Protein AF-A0A2N1MSL5-F1 (afdb_monomer)

Solvent-accessible surface area (backbone atoms only — not comparable to full-atom values): 4949 Å² total; per-residue (Å²): 111,72,67,59,53,49,52,50,51,54,51,50,53,53,51,52,51,50,50,52,50,52,51,48,53,52,40,47,75,75,42,96,47,66,66,46,42,51,49,48,49,54,52,50,51,52,52,50,50,51,52,50,43,31,71,75,70,64,52,81,81,50,74,67,54,54,53,52,51,50,53,52,52,53,53,44,51,51,48,46,48,53,60,51,60,78,72,110

Radius of gyration: 16.19 Å; Cα contacts (8 Å, |Δi|>4): 28; chains: 1; bounding box: 30×34×43 Å

Foldseek 3Di:
DVVVVVVVVVVVVVVVVVVLVVQLVVCVVVAPDNVLSVLVSVLVVLVVCVVCCCVVVVDDQDPVNVVVNVVSVVVSVVVVVVSVVVVD

Secondary structure (DSSP, 8-state):
-HHHHHHHHHHHHHHHHHHHHHHHHHHHHH-S-HHHHHHHHHHHHHHHHHHHHHHHH-----HHHHHHHHHHHHHHHHHHHHHHHTT-

Sequence (88 aa):
IMYLIRIFCFGSIFICNALMWTFFTKALNKSSSSLQVTVLNSATNFCMTAILGNIIFGETLSLQWWFGASLIVIGTLLVNKSSYDARK

pLDDT: mean 82.84, std 7.88, range [48.81, 92.25]

Structure (mmCIF, N/CA/C/O backbone):
data_AF-A0A2N1MSL5-F1
#
_entry.id   AF-A0A2N1MSL5-F1
#
loop_
_atom_site.group_PDB
_atom_site.id
_atom_site.type_symbol
_atom_site.label_atom_id
_atom_site.label_alt_id
_atom_site.label_comp_id
_atom_site.label_asym_id
_atom_site.label_entity_id
_atom_site.label_seq_id
_atom_site.pdbx_PDB_ins_code
_atom_site.Cartn_x
_atom_site.Cartn_y
_atom_site.Cartn_z
_atom_site.occupancy
_atom_site.B_iso_or_equiv
_atom_site.auth_seq_id
_atom_site.auth_comp_id
_atom_site.auth_asym_id
_atom_site.auth_atom_id
_atom_site.pdbx_PDB_model_num
ATOM 1 N N . ILE A 1 1 ? -9.529 -20.550 19.216 1.00 76.81 1 ILE A N 1
ATOM 2 C CA . ILE A 1 1 ? -9.564 -19.163 18.681 1.00 76.81 1 ILE A CA 1
ATOM 3 C C . ILE A 1 1 ? -8.169 -18.531 18.567 1.00 76.81 1 ILE A C 1
ATOM 5 O O . ILE A 1 1 ? -7.769 -18.225 17.453 1.00 76.81 1 ILE A O 1
ATOM 9 N N . MET A 1 2 ? -7.382 -18.403 19.647 1.00 85.06 2 MET A N 1
ATOM 10 C CA . MET A 1 2 ? -6.075 -17.707 19.599 1.00 85.06 2 MET A CA 1
ATOM 11 C C . MET A 1 2 ? -5.049 -18.331 18.638 1.00 85.06 2 MET A C 1
ATOM 13 O O . MET A 1 2 ? -4.359 -17.606 17.928 1.00 85.06 2 MET A O 1
ATOM 17 N N . TYR A 1 3 ? -4.974 -19.663 18.562 1.00 86.31 3 TYR A N 1
ATOM 18 C CA . TYR A 1 3 ? -4.070 -20.343 17.624 1.00 86.31 3 TYR A CA 1
ATOM 19 C C . TYR A 1 3 ? -4.462 -20.140 16.152 1.00 86.31 3 TYR A C 1
ATOM 21 O O . TYR A 1 3 ? -3.584 -19.941 15.320 1.00 86.31 3 TYR A O 1
ATOM 29 N N . LEU A 1 4 ? -5.763 -20.112 15.839 1.00 90.19 4 LEU A N 1
ATOM 30 C CA . LEU A 1 4 ? -6.252 -19.854 14.478 1.00 90.19 4 LEU A CA 1
ATOM 31 C C . LEU A 1 4 ? -5.875 -18.446 14.005 1.00 90.19 4 LEU A C 1
ATOM 33 O O . LEU A 1 4 ? -5.363 -18.293 12.902 1.00 90.19 4 LEU A O 1
ATOM 37 N N . ILE A 1 5 ? -6.050 -17.436 14.863 1.00 87.88 5 ILE A N 1
ATOM 38 C CA . ILE A 1 5 ? -5.670 -16.048 14.560 1.00 87.88 5 ILE A CA 1
ATOM 39 C C . ILE A 1 5 ? -4.157 -15.938 14.340 1.00 87.88 5 ILE A C 1
ATOM 41 O O . ILE A 1 5 ? -3.715 -15.272 13.409 1.00 87.88 5 ILE A O 1
ATOM 45 N N . ARG A 1 6 ? -3.350 -16.626 15.158 1.00 87.94 6 ARG A N 1
ATOM 46 C CA . ARG A 1 6 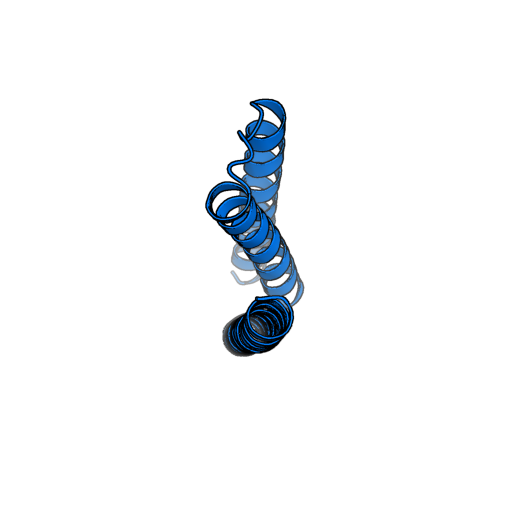? -1.890 -16.647 15.000 1.00 87.94 6 ARG A CA 1
ATOM 47 C C . ARG A 1 6 ? -1.458 -17.269 13.679 1.00 87.94 6 ARG A C 1
ATOM 49 O O . ARG A 1 6 ? -0.640 -16.672 12.992 1.00 87.94 6 ARG A O 1
ATOM 56 N N . ILE A 1 7 ? -2.017 -18.422 13.316 1.00 92.25 7 ILE A N 1
ATOM 57 C CA . ILE A 1 7 ? -1.712 -19.092 12.043 1.00 92.25 7 ILE A CA 1
ATOM 58 C C . ILE A 1 7 ? -2.149 -18.217 10.865 1.00 92.25 7 ILE A C 1
ATOM 60 O O . ILE A 1 7 ? -1.389 -18.057 9.914 1.00 92.25 7 ILE A O 1
ATOM 64 N N . PHE A 1 8 ? -3.326 -17.593 10.950 1.00 89.12 8 PHE A N 1
ATOM 65 C CA . PHE 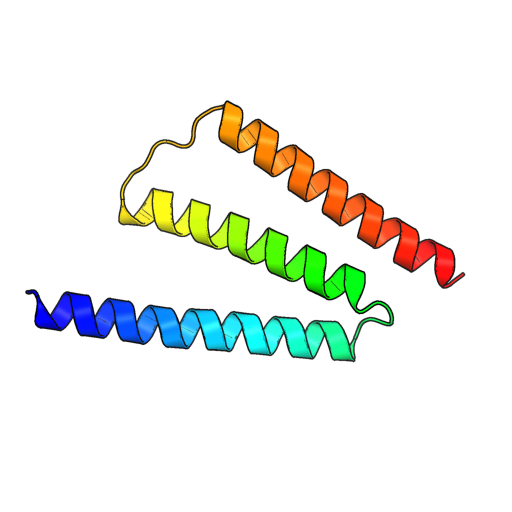A 1 8 ? -3.816 -16.672 9.927 1.00 89.12 8 PHE A CA 1
ATOM 66 C C . PHE A 1 8 ? -2.903 -15.448 9.758 1.00 89.12 8 PHE A C 1
ATOM 68 O O . PHE A 1 8 ? -2.475 -15.159 8.642 1.00 89.12 8 PHE A O 1
ATOM 75 N N . CYS A 1 9 ? -2.535 -14.770 10.850 1.00 86.88 9 CYS A N 1
ATOM 76 C CA . CYS A 1 9 ? -1.581 -13.657 10.810 1.00 86.88 9 CYS A CA 1
ATOM 77 C C . CYS A 1 9 ? -0.230 -14.092 10.242 1.00 86.88 9 CYS A C 1
ATOM 79 O O . CYS A 1 9 ? 0.331 -13.400 9.400 1.00 86.88 9 CYS A O 1
ATOM 81 N N . PHE A 1 10 ? 0.284 -15.245 10.672 1.00 90.38 10 PHE A N 1
ATOM 82 C CA . PHE A 1 10 ? 1.573 -15.751 10.214 1.00 90.38 10 PHE A CA 1
ATOM 83 C C . PHE A 1 10 ? 1.558 -16.068 8.713 1.00 90.38 10 PHE A C 1
ATOM 85 O O . PHE A 1 10 ? 2.470 -15.675 7.988 1.00 90.38 10 PHE A O 1
ATOM 92 N N . GLY A 1 11 ? 0.485 -16.701 8.228 1.00 90.44 11 GLY A N 1
ATOM 93 C CA . GLY A 1 11 ? 0.274 -16.949 6.803 1.00 90.44 11 GLY A CA 1
ATOM 94 C C . GLY A 1 11 ? 0.158 -15.653 6.001 1.00 90.44 11 GLY A C 1
ATOM 95 O O . GLY A 1 11 ? 0.823 -15.507 4.978 1.00 90.44 11 GLY A O 1
ATOM 96 N N . SER A 1 12 ? -0.618 -14.685 6.493 1.00 86.12 12 SER A N 1
ATOM 97 C CA . SER A 1 12 ? -0.787 -13.379 5.847 1.00 86.12 12 SER A CA 1
ATOM 98 C C . SER A 1 12 ? 0.537 -12.613 5.745 1.00 86.12 12 SER A C 1
ATOM 100 O O . SER A 1 12 ? 0.878 -12.121 4.673 1.00 86.12 12 SER A O 1
ATOM 102 N N . ILE A 1 13 ? 1.354 -12.603 6.807 1.00 87.44 13 ILE A N 1
ATOM 103 C CA . ILE A 1 13 ? 2.698 -12.001 6.797 1.00 87.44 13 ILE A CA 1
ATOM 104 C C . ILE A 1 13 ? 3.564 -12.628 5.707 1.00 87.44 13 ILE A C 1
ATOM 106 O O . ILE A 1 13 ? 4.227 -11.902 4.962 1.00 87.44 13 ILE A O 1
ATOM 110 N N . PHE A 1 14 ? 3.559 -13.958 5.605 1.00 89.94 14 PHE A N 1
ATOM 111 C CA . PHE A 1 14 ? 4.375 -14.674 4.630 1.00 89.94 14 PHE A CA 1
ATOM 112 C C . PHE A 1 14 ? 3.925 -14.376 3.196 1.00 89.94 14 PHE A C 1
ATOM 114 O O . PHE A 1 14 ? 4.753 -14.079 2.338 1.00 89.94 14 PHE A O 1
ATOM 121 N N . ILE A 1 15 ? 2.612 -14.378 2.949 1.00 88.94 15 ILE A N 1
ATOM 122 C CA . ILE A 1 15 ? 2.019 -14.070 1.642 1.00 88.94 15 ILE A CA 1
ATOM 123 C C . ILE A 1 15 ? 2.296 -12.616 1.249 1.00 88.94 15 ILE A C 1
ATOM 125 O O . ILE A 1 15 ? 2.788 -12.371 0.150 1.00 88.94 15 ILE A O 1
ATOM 129 N N . CYS A 1 16 ? 2.040 -11.649 2.131 1.00 86.62 16 CYS A N 1
ATOM 130 C CA . CYS A 1 16 ? 2.286 -10.233 1.858 1.00 86.62 16 CYS A CA 1
ATOM 131 C C . CYS A 1 16 ? 3.771 -9.947 1.604 1.00 86.62 16 CYS A C 1
ATOM 133 O O . CYS A 1 16 ? 4.089 -9.230 0.657 1.00 86.62 16 CYS A O 1
ATOM 135 N N . ASN A 1 17 ? 4.685 -10.536 2.385 1.00 88.31 17 ASN A N 1
ATOM 136 C CA . ASN A 1 17 ? 6.125 -10.388 2.149 1.00 88.31 17 ASN A CA 1
ATOM 137 C C . ASN A 1 17 ? 6.566 -11.040 0.834 1.00 88.31 17 ASN A C 1
ATOM 139 O O . ASN A 1 17 ? 7.341 -10.442 0.090 1.00 88.31 17 ASN A O 1
ATOM 143 N N . ALA A 1 18 ? 6.053 -12.230 0.511 1.00 87.25 18 ALA A N 1
ATOM 144 C CA . ALA A 1 18 ? 6.360 -12.898 -0.751 1.00 87.25 18 ALA A CA 1
ATOM 145 C C . ALA A 1 18 ? 5.848 -12.093 -1.958 1.00 87.25 18 ALA A C 1
ATOM 147 O O . ALA A 1 18 ? 6.574 -11.903 -2.936 1.00 87.25 18 ALA A O 1
ATOM 148 N N . LEU A 1 19 ? 4.623 -11.567 -1.891 1.00 85.81 19 LEU A N 1
ATOM 149 C CA . LEU A 1 19 ? 4.061 -10.709 -2.936 1.00 85.81 19 LEU A CA 1
ATOM 150 C C . LEU A 1 19 ? 4.859 -9.411 -3.082 1.00 85.81 19 LEU A C 1
ATOM 152 O O . LEU A 1 19 ? 5.249 -9.068 -4.196 1.00 85.81 19 LEU A O 1
ATOM 156 N N . MET A 1 20 ? 5.167 -8.725 -1.978 1.00 84.38 20 MET A N 1
ATOM 157 C CA . MET A 1 20 ? 5.983 -7.509 -2.008 1.00 84.38 20 MET A CA 1
ATOM 158 C C . MET A 1 20 ? 7.329 -7.779 -2.684 1.00 84.38 20 MET A C 1
ATOM 160 O O . MET A 1 20 ? 7.696 -7.090 -3.634 1.00 84.38 20 MET A O 1
ATOM 164 N N . TRP A 1 21 ? 8.044 -8.813 -2.237 1.00 84.00 21 TRP A N 1
ATOM 165 C CA . TRP A 1 21 ? 9.360 -9.141 -2.767 1.00 84.00 21 TRP A CA 1
ATOM 166 C C . TRP A 1 21 ? 9.305 -9.504 -4.253 1.00 84.00 21 TRP A C 1
ATOM 168 O O . TRP A 1 21 ? 10.085 -8.976 -5.044 1.00 84.00 21 TRP A O 1
ATOM 178 N N . THR A 1 22 ? 8.343 -10.331 -4.670 1.00 83.94 22 THR A N 1
ATOM 179 C CA . THR A 1 22 ? 8.201 -10.720 -6.082 1.00 83.94 22 THR A CA 1
ATOM 180 C C . THR A 1 22 ? 7.878 -9.532 -6.985 1.00 83.94 22 THR A C 1
ATOM 182 O O . THR A 1 22 ? 8.493 -9.409 -8.047 1.00 83.94 22 THR A O 1
ATOM 185 N N . PHE A 1 23 ? 6.975 -8.632 -6.581 1.00 82.25 23 PHE A N 1
ATOM 186 C CA . PHE A 1 23 ? 6.676 -7.415 -7.342 1.00 82.25 23 PHE A CA 1
ATOM 187 C C . PHE A 1 23 ? 7.858 -6.449 -7.369 1.00 82.25 23 PHE A C 1
ATOM 189 O O . PHE A 1 23 ? 8.184 -5.932 -8.436 1.00 82.25 23 PHE A O 1
ATOM 196 N N . PHE A 1 24 ? 8.538 -6.258 -6.240 1.00 82.69 24 PHE A N 1
ATOM 197 C CA . PHE A 1 24 ? 9.720 -5.409 -6.138 1.00 82.69 24 PHE A CA 1
ATOM 198 C C . PHE A 1 24 ? 10.853 -5.908 -7.043 1.00 82.69 24 PHE A C 1
ATOM 200 O O . PHE A 1 24 ? 11.385 -5.147 -7.850 1.00 82.69 24 PHE A O 1
ATOM 207 N N . THR A 1 25 ? 11.168 -7.205 -7.004 1.00 82.69 25 THR A N 1
ATOM 208 C CA . THR A 1 25 ? 12.202 -7.807 -7.856 1.00 82.69 25 THR A CA 1
ATOM 209 C C . THR A 1 25 ? 11.806 -7.804 -9.336 1.00 82.69 25 THR A C 1
ATOM 211 O O . THR A 1 25 ? 12.645 -7.494 -10.183 1.00 82.69 25 THR A O 1
ATOM 214 N N . LYS A 1 26 ? 10.535 -8.066 -9.683 1.00 81.25 26 LYS A N 1
ATOM 215 C CA . LYS A 1 26 ? 10.053 -7.927 -11.074 1.00 81.25 26 LYS A CA 1
ATOM 216 C C . LYS A 1 26 ? 10.164 -6.492 -11.580 1.00 81.25 26 LYS A C 1
ATOM 218 O O . LYS A 1 26 ? 10.559 -6.280 -12.724 1.00 81.25 26 LYS A O 1
ATOM 223 N N . ALA A 1 27 ? 9.803 -5.519 -10.751 1.00 80.31 27 ALA A N 1
ATOM 224 C CA . ALA A 1 27 ? 9.858 -4.109 -11.105 1.00 80.31 27 ALA A CA 1
ATOM 225 C C . ALA A 1 27 ? 11.306 -3.616 -11.244 1.00 80.31 27 ALA A C 1
ATOM 227 O O . ALA A 1 27 ? 11.587 -2.876 -12.182 1.00 80.31 27 ALA A O 1
ATOM 228 N N . LEU A 1 28 ? 12.231 -4.086 -10.400 1.00 80.44 28 LEU A N 1
ATOM 229 C CA . LEU A 1 28 ? 13.673 -3.843 -10.541 1.00 80.44 28 LEU A CA 1
ATOM 230 C C . LEU A 1 28 ? 14.237 -4.424 -11.839 1.00 80.44 28 LEU A C 1
ATOM 232 O O . LEU A 1 28 ? 15.033 -3.772 -12.497 1.00 80.44 28 LEU A O 1
ATOM 236 N N . ASN A 1 29 ? 13.809 -5.625 -12.233 1.00 78.88 29 ASN A N 1
ATOM 237 C CA . ASN A 1 29 ? 14.271 -6.245 -13.476 1.00 78.88 29 ASN A CA 1
ATOM 238 C C . ASN A 1 29 ? 13.774 -5.477 -14.722 1.00 78.88 29 ASN A C 1
ATOM 240 O O . ASN A 1 29 ? 14.491 -5.349 -15.708 1.00 78.88 29 ASN A O 1
ATOM 244 N N . LYS A 1 30 ? 12.558 -4.913 -14.667 1.00 70.19 30 LYS A N 1
ATOM 245 C CA . LYS A 1 30 ? 11.967 -4.143 -15.777 1.00 70.19 30 LYS A CA 1
ATOM 246 C C . LYS A 1 30 ? 12.315 -2.649 -15.795 1.00 70.19 30 LYS A C 1
ATOM 248 O O . LYS A 1 30 ? 12.180 -2.021 -16.847 1.00 70.19 30 LYS A O 1
ATOM 253 N N . SER A 1 31 ? 12.678 -2.048 -14.665 1.00 68.44 31 SER A N 1
ATOM 254 C CA . SER A 1 31 ? 12.925 -0.606 -14.558 1.00 68.44 31 SER A CA 1
ATOM 255 C C . SER A 1 31 ? 14.417 -0.285 -14.558 1.00 68.44 31 SER A C 1
ATOM 257 O O . SER A 1 31 ? 15.208 -0.960 -13.915 1.00 68.44 31 SER A O 1
ATOM 259 N N . SER A 1 32 ? 14.803 0.801 -15.230 1.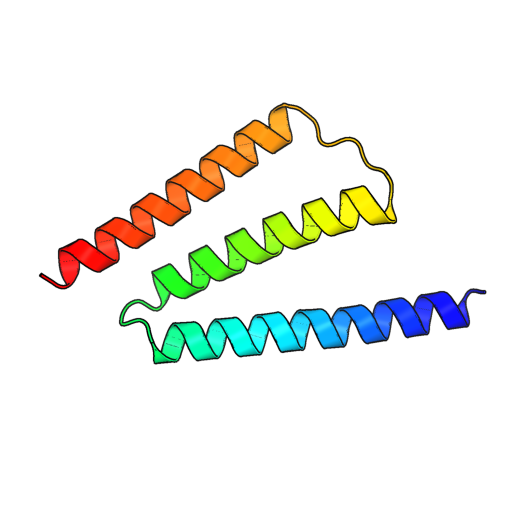00 64.94 32 SER A N 1
ATOM 260 C CA . SER A 1 32 ? 16.167 1.337 -15.165 1.00 64.94 32 SER A CA 1
ATOM 261 C C . SER A 1 32 ? 16.437 2.143 -13.888 1.00 64.94 32 SER A C 1
ATOM 263 O O . SER A 1 32 ? 17.575 2.533 -13.654 1.00 64.94 32 SER A O 1
ATOM 265 N N . SER A 1 33 ? 15.404 2.446 -13.089 1.00 72.31 33 SER A N 1
ATOM 266 C CA . SER A 1 33 ? 15.493 3.345 -11.934 1.00 72.31 33 SER A CA 1
ATOM 267 C C . SER A 1 33 ? 15.028 2.644 -10.655 1.00 72.31 33 SER A C 1
ATOM 269 O O . SER A 1 33 ? 13.835 2.464 -10.414 1.00 72.31 33 SER A O 1
ATOM 271 N N . SER A 1 34 ? 15.986 2.259 -9.807 1.00 77.56 34 SER A N 1
ATOM 272 C CA . SER A 1 34 ? 15.738 1.590 -8.516 1.00 77.56 34 SER A CA 1
ATOM 273 C C . SER A 1 34 ? 14.940 2.463 -7.530 1.00 77.56 34 SER A C 1
ATOM 275 O O . SER A 1 34 ? 14.096 1.968 -6.775 1.00 77.56 34 SER A O 1
ATOM 277 N N . LEU A 1 35 ? 15.130 3.788 -7.588 1.00 78.94 35 LEU A N 1
ATOM 278 C CA . LEU A 1 35 ? 14.399 4.750 -6.756 1.00 78.94 35 LEU A CA 1
ATOM 279 C C . LEU A 1 35 ? 12.898 4.732 -7.058 1.00 78.94 35 LEU A C 1
ATOM 281 O O . LEU A 1 35 ? 12.083 4.674 -6.142 1.00 78.94 35 LEU A O 1
ATOM 285 N N . GLN A 1 36 ? 12.526 4.703 -8.338 1.00 79.94 36 GLN A N 1
ATOM 286 C CA . GLN A 1 36 ? 11.131 4.620 -8.771 1.00 79.94 36 GLN A CA 1
ATOM 287 C C . GLN A 1 36 ? 10.454 3.348 -8.252 1.00 79.94 36 GLN A C 1
ATOM 289 O O . GLN A 1 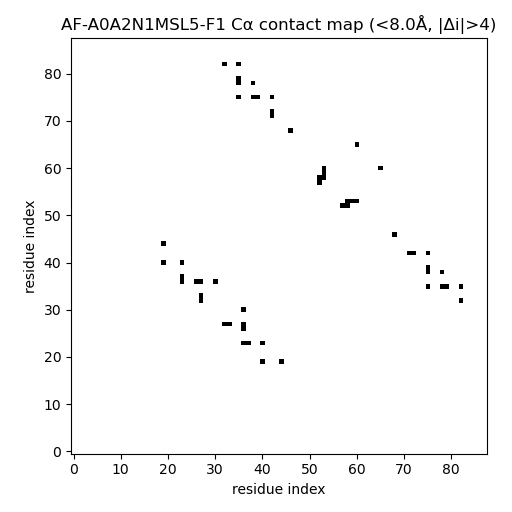36 ? 9.338 3.405 -7.737 1.00 79.94 36 GLN A O 1
ATOM 294 N N . VAL A 1 37 ? 11.137 2.207 -8.359 1.00 84.06 37 VAL A N 1
ATOM 295 C CA . VAL A 1 37 ? 10.612 0.916 -7.898 1.00 84.06 37 VAL A CA 1
ATOM 296 C C . VAL A 1 37 ? 10.411 0.911 -6.382 1.00 84.06 37 VAL A C 1
ATOM 298 O O . VAL A 1 37 ? 9.386 0.438 -5.895 1.00 84.06 37 VAL A O 1
ATOM 301 N N . THR A 1 38 ? 11.349 1.496 -5.636 1.00 86.00 38 THR A N 1
ATOM 302 C CA . THR A 1 38 ? 11.279 1.583 -4.171 1.00 86.00 38 THR A CA 1
ATOM 303 C C . THR A 1 38 ? 10.147 2.495 -3.706 1.00 86.00 38 THR A C 1
ATOM 305 O O . THR A 1 38 ? 9.378 2.108 -2.828 1.00 86.00 38 THR A O 1
ATOM 308 N N . VAL A 1 39 ? 9.985 3.671 -4.322 1.00 85.38 39 VAL A N 1
ATOM 309 C CA . VAL A 1 39 ? 8.890 4.601 -3.997 1.00 85.38 39 VAL A CA 1
ATOM 310 C C . VAL A 1 39 ? 7.529 3.970 -4.301 1.00 85.38 39 VAL A C 1
ATOM 312 O O . VAL A 1 39 ? 6.632 4.027 -3.462 1.00 85.38 39 VAL A O 1
ATOM 315 N N . LEU A 1 40 ? 7.387 3.297 -5.450 1.00 85.38 40 LEU A N 1
ATOM 316 C CA . LEU A 1 40 ? 6.153 2.599 -5.825 1.00 85.38 40 LEU A CA 1
ATOM 317 C C . LEU A 1 40 ? 5.820 1.462 -4.846 1.00 85.38 40 LEU A C 1
ATOM 319 O O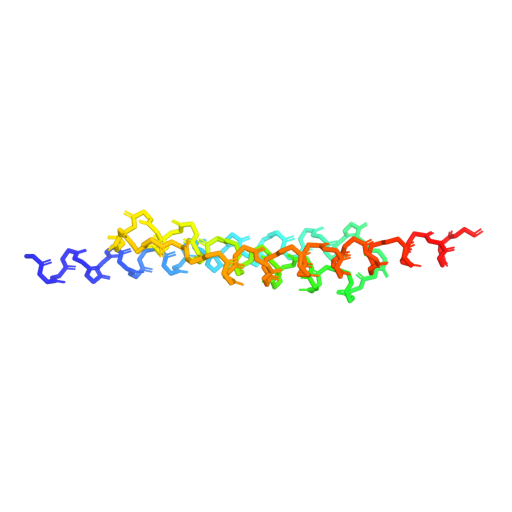 . LEU A 1 40 ? 4.662 1.291 -4.465 1.00 85.38 40 LEU A O 1
ATOM 323 N N . ASN A 1 41 ? 6.832 0.704 -4.416 1.00 87.38 41 ASN A N 1
ATOM 324 C CA . ASN A 1 41 ? 6.675 -0.358 -3.428 1.00 87.38 41 ASN A CA 1
ATOM 325 C C . ASN A 1 41 ? 6.191 0.199 -2.083 1.00 87.38 41 ASN A C 1
ATOM 327 O O . ASN A 1 41 ? 5.192 -0.272 -1.547 1.00 87.38 41 ASN A O 1
ATOM 331 N N . SER A 1 42 ? 6.835 1.246 -1.567 1.00 86.75 42 SER A N 1
ATOM 332 C CA . SER A 1 42 ? 6.425 1.896 -0.317 1.00 86.75 42 SER A CA 1
ATOM 333 C C . SER A 1 42 ? 5.009 2.476 -0.395 1.00 86.75 42 SER A C 1
ATOM 335 O O . SER A 1 42 ? 4.221 2.279 0.529 1.00 86.75 42 SER A O 1
ATOM 337 N N . ALA A 1 43 ? 4.647 3.118 -1.511 1.00 87.44 43 ALA A N 1
ATOM 338 C CA . ALA A 1 43 ? 3.294 3.626 -1.742 1.00 87.44 43 ALA A CA 1
ATOM 339 C C . ALA A 1 43 ? 2.253 2.493 -1.777 1.00 87.44 43 ALA A C 1
ATOM 341 O O . ALA A 1 43 ? 1.211 2.582 -1.130 1.00 87.44 43 ALA A O 1
ATOM 342 N N . THR A 1 44 ? 2.560 1.395 -2.472 1.00 87.19 44 THR A N 1
ATOM 343 C CA . THR A 1 44 ? 1.680 0.220 -2.556 1.00 87.19 44 THR A CA 1
ATOM 344 C C . THR A 1 44 ? 1.483 -0.420 -1.186 1.00 87.19 44 THR A C 1
ATOM 346 O O . THR A 1 44 ? 0.356 -0.747 -0.824 1.00 87.19 44 THR A O 1
ATOM 349 N N . ASN A 1 45 ? 2.545 -0.547 -0.388 1.00 89.50 45 ASN A N 1
ATOM 350 C CA . ASN A 1 45 ? 2.459 -1.097 0.965 1.00 89.50 45 ASN A CA 1
ATOM 351 C C . ASN A 1 45 ? 1.629 -0.214 1.899 1.00 89.50 45 ASN A C 1
ATOM 353 O O . ASN A 1 45 ? 0.843 -0.741 2.686 1.00 89.50 45 ASN A O 1
ATOM 357 N N . PHE A 1 46 ? 1.748 1.112 1.788 1.00 88.25 46 PHE A N 1
ATOM 358 C CA . PHE A 1 46 ? 0.901 2.048 2.525 1.00 88.25 46 PHE A CA 1
ATOM 359 C C . PHE A 1 46 ? -0.578 1.884 2.145 1.00 88.25 46 PHE A C 1
ATOM 361 O O . PHE A 1 46 ? -1.422 1.712 3.024 1.00 88.25 46 PHE A O 1
ATOM 368 N N . CYS A 1 47 ? -0.893 1.851 0.845 1.00 86.94 47 CYS A N 1
ATOM 369 C CA . CYS A 1 47 ? -2.258 1.633 0.363 1.00 86.94 47 CYS A CA 1
ATOM 370 C C . CYS A 1 47 ? -2.814 0.271 0.800 1.00 86.94 47 CYS A C 1
ATOM 372 O O . CYS A 1 47 ? -3.930 0.203 1.307 1.00 86.94 47 CYS A O 1
ATOM 374 N N . MET A 1 48 ? -2.035 -0.803 0.652 1.00 87.12 48 MET A N 1
ATOM 375 C CA . MET A 1 48 ? -2.445 -2.154 1.038 1.00 87.12 48 MET A CA 1
ATOM 376 C C . MET A 1 48 ? -2.721 -2.247 2.539 1.00 87.12 48 MET A C 1
ATOM 378 O O . MET A 1 48 ? -3.729 -2.819 2.943 1.00 87.12 48 MET A O 1
ATOM 382 N N . THR A 1 49 ? -1.860 -1.644 3.362 1.00 86.38 49 THR A N 1
ATOM 383 C CA . THR A 1 49 ? -2.035 -1.610 4.820 1.00 86.38 49 THR A CA 1
ATOM 384 C C . THR A 1 49 ? -3.300 -0.853 5.205 1.00 86.38 49 THR A C 1
ATOM 386 O O . THR A 1 49 ? -4.039 -1.317 6.064 1.00 86.38 49 THR A O 1
ATOM 389 N N . ALA A 1 50 ? -3.598 0.269 4.548 1.00 87.56 50 ALA A N 1
ATOM 390 C CA . ALA A 1 50 ? -4.810 1.032 4.827 1.00 87.56 50 ALA A CA 1
ATOM 391 C C . ALA A 1 50 ? -6.093 0.307 4.395 1.00 87.56 50 ALA A C 1
ATOM 393 O O . ALA A 1 50 ? -7.071 0.309 5.138 1.00 87.56 50 ALA A O 1
ATOM 394 N N . ILE A 1 51 ? -6.088 -0.349 3.228 1.00 86.62 51 ILE A N 1
ATOM 395 C CA . ILE A 1 51 ? -7.228 -1.147 2.750 1.00 86.62 51 ILE A CA 1
ATOM 396 C C . ILE A 1 51 ? -7.466 -2.332 3.689 1.00 86.62 51 ILE A C 1
ATOM 398 O O . ILE A 1 51 ? -8.586 -2.542 4.147 1.00 86.62 51 ILE A O 1
ATOM 402 N N . LEU A 1 52 ? -6.412 -3.088 4.014 1.00 86.19 52 LEU A N 1
ATOM 403 C CA . LEU A 1 52 ? -6.509 -4.209 4.947 1.00 86.19 52 LEU A CA 1
ATOM 404 C C . LEU A 1 52 ? -6.922 -3.743 6.345 1.00 86.19 52 LEU A C 1
ATOM 406 O O . LEU A 1 52 ? -7.748 -4.400 6.966 1.00 86.19 52 LEU A O 1
ATOM 410 N N . GLY A 1 53 ? -6.399 -2.614 6.824 1.00 85.62 53 GLY A N 1
ATOM 411 C CA . GLY A 1 53 ? -6.767 -2.039 8.116 1.00 85.62 53 GLY A CA 1
ATOM 412 C C . GLY A 1 53 ? -8.244 -1.653 8.176 1.00 85.62 53 GLY A C 1
ATOM 413 O O . GLY A 1 53 ? -8.949 -2.045 9.103 1.00 85.62 53 GLY A O 1
ATOM 414 N N . ASN A 1 54 ? -8.749 -0.993 7.131 1.00 85.38 54 ASN A N 1
ATOM 415 C CA . ASN A 1 54 ? -10.165 -0.656 7.013 1.00 85.38 54 ASN A CA 1
ATOM 416 C C . ASN A 1 54 ? -11.059 -1.909 6.958 1.00 85.38 54 ASN A C 1
ATOM 418 O O . ASN A 1 54 ? -12.075 -1.951 7.642 1.00 85.38 54 ASN A O 1
ATOM 422 N N . ILE A 1 55 ? -10.674 -2.949 6.208 1.00 84.88 55 ILE A N 1
ATOM 423 C CA . ILE A 1 55 ? -11.468 -4.185 6.076 1.00 84.88 55 ILE A CA 1
ATOM 424 C C . ILE A 1 55 ? -11.440 -5.028 7.360 1.00 84.88 55 ILE A C 1
ATOM 426 O O . ILE A 1 55 ? -12.469 -5.566 7.761 1.00 84.88 55 ILE A O 1
ATOM 430 N N . ILE A 1 56 ? -10.272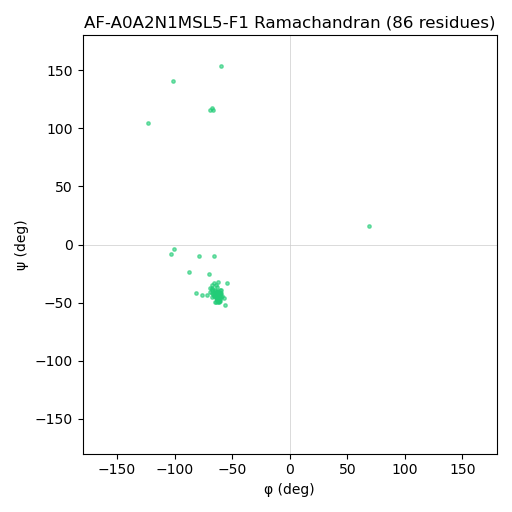 -5.180 7.992 1.00 84.19 56 ILE A N 1
ATOM 431 C CA . ILE A 1 56 ? -10.075 -6.084 9.137 1.00 84.19 56 ILE A CA 1
ATOM 432 C C . ILE A 1 56 ? -10.539 -5.434 10.443 1.00 84.19 56 ILE A C 1
ATOM 434 O O . ILE A 1 56 ? -11.160 -6.104 11.267 1.00 84.19 56 ILE A O 1
ATOM 438 N N . PHE A 1 57 ? -10.234 -4.151 10.643 1.00 83.50 57 PHE A N 1
ATOM 439 C CA . PHE A 1 57 ? -10.529 -3.437 11.887 1.00 83.50 57 PHE A CA 1
ATOM 440 C C . PHE A 1 57 ? -11.742 -2.506 11.776 1.00 83.50 57 PHE A C 1
ATOM 442 O O . PHE A 1 57 ? -12.189 -1.977 12.790 1.00 83.50 57 PHE A O 1
ATOM 449 N N . GLY A 1 58 ? -12.297 -2.309 10.573 1.00 79.31 58 GLY A N 1
ATOM 450 C CA . GLY A 1 58 ? -13.432 -1.407 10.360 1.00 79.31 58 GLY A CA 1
ATOM 451 C C . GLY A 1 58 ? -13.083 0.072 10.544 1.00 79.31 58 GLY A C 1
ATOM 452 O O . GLY A 1 58 ? -13.981 0.892 10.719 1.00 79.31 58 GLY A O 1
ATOM 453 N N . GLU A 1 59 ? -11.795 0.431 10.549 1.00 78.06 59 GLU A N 1
ATOM 454 C CA . GLU A 1 59 ? -11.350 1.794 10.844 1.00 78.06 59 GLU A CA 1
ATOM 455 C C . GLU A 1 59 ? -11.783 2.769 9.748 1.00 78.06 59 GLU A C 1
ATOM 457 O O . GLU A 1 59 ? -11.346 2.674 8.601 1.00 78.06 59 GLU A O 1
ATOM 462 N N . THR A 1 60 ? -12.622 3.748 10.089 1.00 75.56 60 THR A N 1
ATOM 463 C CA . THR A 1 60 ? -13.016 4.807 9.155 1.00 75.56 60 THR A CA 1
ATOM 464 C C . THR A 1 60 ? -11.815 5.688 8.821 1.00 75.56 60 THR A C 1
ATOM 466 O O . THR A 1 60 ? -11.286 6.389 9.685 1.00 75.56 60 THR A O 1
ATOM 469 N N . LEU A 1 61 ? -11.397 5.678 7.555 1.00 81.94 61 LEU A N 1
ATOM 470 C CA . LEU A 1 61 ? -10.292 6.505 7.074 1.00 81.94 61 LEU A CA 1
ATOM 471 C C . LEU A 1 61 ? -10.710 7.986 7.072 1.00 81.94 61 LEU A C 1
ATOM 473 O O . LEU A 1 61 ? -11.609 8.393 6.337 1.00 81.94 61 LEU A O 1
ATOM 477 N N . SER A 1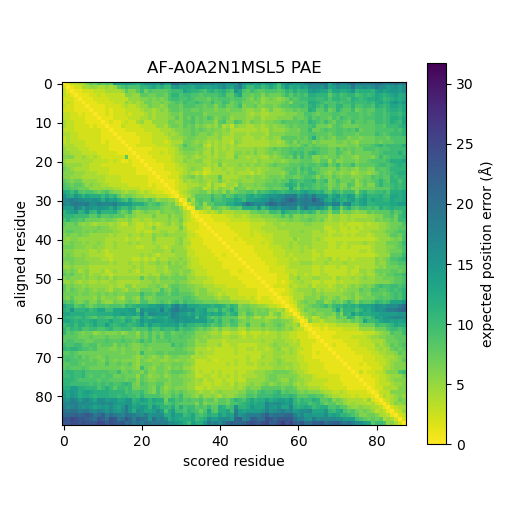 62 ? -10.044 8.787 7.906 1.00 84.25 62 SER A N 1
ATOM 478 C CA . SER A 1 62 ? -10.238 10.241 8.016 1.00 84.25 62 SER A CA 1
ATOM 479 C C . SER A 1 62 ? -9.961 10.972 6.692 1.00 84.25 62 SER A C 1
ATOM 481 O O . SER A 1 62 ? -9.121 10.548 5.897 1.00 84.25 62 SER A O 1
ATOM 483 N N . LEU A 1 63 ? -10.591 12.137 6.478 1.00 81.06 63 LEU A N 1
ATOM 484 C CA . LEU A 1 63 ? -10.271 13.028 5.351 1.00 81.06 63 LEU A CA 1
ATOM 485 C C . LEU A 1 63 ? -8.777 13.409 5.296 1.00 81.06 63 LEU A C 1
ATOM 487 O O . LEU A 1 63 ? -8.222 13.565 4.210 1.00 81.06 63 LEU A O 1
ATOM 491 N N . GLN A 1 64 ? -8.105 13.526 6.447 1.00 84.38 64 GLN A N 1
ATOM 492 C CA . GLN A 1 64 ? -6.663 13.808 6.504 1.00 84.38 64 GLN A CA 1
ATOM 493 C C . GLN A 1 64 ? -5.826 12.656 5.936 1.00 84.38 64 GLN A C 1
ATOM 495 O O . GLN A 1 64 ? -4.789 12.894 5.316 1.00 84.38 64 GLN A O 1
ATOM 500 N N . TRP A 1 65 ? -6.284 11.412 6.100 1.00 86.81 65 TRP A N 1
ATOM 501 C CA . TRP A 1 65 ? -5.623 10.249 5.517 1.00 86.81 65 TRP A CA 1
ATOM 502 C C . TRP A 1 65 ? -5.706 10.287 3.989 1.00 86.81 65 TRP A C 1
ATOM 504 O O . TRP A 1 65 ? -4.693 10.109 3.317 1.00 86.81 65 TRP A O 1
ATOM 514 N N . TRP A 1 66 ? -6.881 10.613 3.440 1.00 85.31 66 TRP A N 1
ATOM 515 C CA . TRP A 1 66 ? -7.066 10.788 1.996 1.00 85.31 66 TRP A CA 1
ATOM 516 C C . TRP A 1 66 ? -6.179 11.895 1.424 1.00 85.31 66 TRP A C 1
ATOM 518 O O . TRP A 1 66 ? -5.593 11.725 0.353 1.00 85.31 66 TRP A O 1
ATOM 528 N N . PHE A 1 67 ? -6.016 12.997 2.161 1.00 90.44 67 PHE A N 1
ATOM 529 C CA . PHE A 1 67 ? -5.085 14.057 1.784 1.00 90.44 67 PHE A CA 1
ATOM 530 C C . PHE A 1 67 ? -3.636 13.543 1.721 1.00 90.44 67 PHE A C 1
ATOM 532 O O . PHE A 1 67 ? -2.965 13.716 0.702 1.00 90.44 67 PHE A O 1
ATOM 539 N N . GLY A 1 68 ? -3.176 12.824 2.749 1.00 88.94 68 GLY A N 1
ATOM 540 C CA . GLY A 1 68 ? -1.852 12.192 2.757 1.00 88.94 68 GLY A CA 1
ATOM 541 C C . GLY A 1 68 ? -1.660 11.167 1.631 1.00 88.94 68 GLY A C 1
ATOM 542 O O . GLY A 1 68 ? -0.635 11.178 0.950 1.00 88.94 68 GLY A O 1
ATOM 543 N N . ALA A 1 69 ? -2.667 10.330 1.370 1.00 88.62 69 ALA A N 1
ATOM 544 C CA . ALA A 1 69 ? -2.646 9.360 0.279 1.00 88.62 69 ALA A CA 1
ATOM 545 C C . ALA A 1 69 ? -2.504 10.051 -1.087 1.00 88.62 69 ALA A C 1
ATOM 547 O O . ALA A 1 69 ? -1.705 9.617 -1.916 1.00 88.62 69 ALA A O 1
ATOM 548 N N . SER A 1 70 ? -3.213 11.164 -1.304 1.00 88.94 70 SER A N 1
ATOM 549 C CA . SER A 1 70 ? -3.112 11.937 -2.545 1.00 88.94 70 SER A CA 1
ATOM 550 C C . SER A 1 70 ? -1.700 12.495 -2.766 1.00 88.94 70 SER A C 1
ATOM 552 O O . SER A 1 70 ? -1.155 12.367 -3.861 1.00 88.94 70 SER A O 1
ATOM 554 N N . LEU A 1 71 ? -1.060 13.011 -1.710 1.00 90.12 71 LEU A N 1
ATOM 555 C CA . LEU A 1 71 ? 0.330 13.474 -1.731 1.00 90.12 71 LEU A CA 1
ATOM 556 C C . LEU A 1 71 ? 1.308 12.347 -2.089 1.00 90.12 71 LEU A C 1
ATOM 558 O O . LEU A 1 71 ? 2.191 12.549 -2.923 1.00 90.12 71 LEU A O 1
ATOM 562 N N . ILE A 1 72 ? 1.132 11.152 -1.514 1.00 90.25 72 ILE A N 1
ATOM 563 C CA . ILE A 1 72 ? 1.965 9.976 -1.820 1.00 90.25 72 ILE A CA 1
ATOM 564 C C . ILE A 1 72 ? 1.802 9.563 -3.289 1.00 90.25 72 ILE A C 1
ATOM 566 O O . ILE A 1 72 ? 2.798 9.301 -3.969 1.00 90.25 72 ILE A O 1
ATOM 570 N N . VAL A 1 73 ? 0.571 9.542 -3.807 1.00 87.62 73 VAL A N 1
ATOM 571 C CA . VAL A 1 73 ? 0.293 9.207 -5.214 1.00 87.6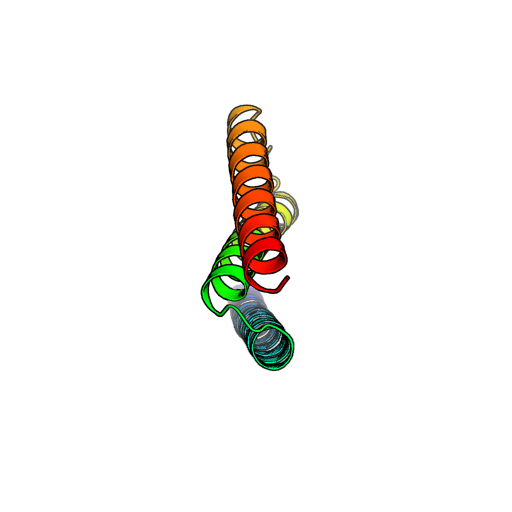2 73 VAL A CA 1
ATOM 572 C C . VAL A 1 73 ? 0.926 10.235 -6.152 1.00 87.62 73 VAL A C 1
ATOM 574 O O . VAL A 1 73 ? 1.633 9.854 -7.086 1.00 87.62 73 VAL A O 1
ATOM 577 N N . ILE A 1 74 ? 0.747 11.531 -5.883 1.00 90.25 74 ILE A N 1
ATOM 578 C CA . ILE A 1 74 ? 1.334 12.617 -6.682 1.00 90.25 74 ILE A CA 1
ATOM 579 C C . ILE A 1 74 ? 2.865 12.533 -6.667 1.00 90.25 74 ILE A C 1
ATOM 581 O O . ILE A 1 74 ? 3.490 12.568 -7.727 1.00 90.25 74 ILE A O 1
ATOM 585 N N . GLY A 1 75 ? 3.478 12.357 -5.493 1.00 87.06 75 GLY A N 1
ATOM 586 C CA . GLY A 1 75 ? 4.929 12.200 -5.364 1.00 87.06 75 GLY A CA 1
ATOM 587 C C . GLY A 1 75 ? 5.455 10.995 -6.147 1.00 87.06 75 GLY A C 1
ATOM 588 O O . GLY A 1 75 ? 6.453 11.099 -6.861 1.00 87.06 75 GLY A O 1
ATOM 589 N N . THR A 1 76 ? 4.735 9.874 -6.098 1.00 85.94 76 THR A N 1
ATOM 590 C CA . THR A 1 76 ? 5.091 8.661 -6.844 1.00 85.94 76 THR A CA 1
ATOM 591 C C . THR A 1 76 ? 5.027 8.887 -8.356 1.00 85.94 76 THR A C 1
ATOM 593 O O . THR A 1 76 ? 5.937 8.466 -9.071 1.00 85.94 76 THR A O 1
ATOM 596 N N . LEU A 1 77 ? 4.004 9.592 -8.855 1.00 83.81 77 LEU A N 1
ATOM 597 C CA . LEU A 1 77 ? 3.863 9.945 -10.273 1.00 83.81 77 LEU A CA 1
ATOM 598 C C . LEU A 1 77 ? 4.966 10.897 -10.753 1.00 83.81 77 LEU A C 1
ATOM 600 O O . LEU A 1 77 ? 5.491 10.717 -11.852 1.00 83.81 77 LEU A O 1
ATOM 604 N N . LEU A 1 78 ? 5.356 11.874 -9.931 1.00 86.56 78 LEU A N 1
ATOM 605 C CA . LEU A 1 78 ? 6.444 12.804 -10.246 1.00 86.56 78 LEU A CA 1
ATOM 606 C C . LEU A 1 78 ? 7.789 12.078 -10.391 1.00 86.56 78 LEU A C 1
ATOM 608 O O . LEU A 1 78 ? 8.490 12.288 -11.380 1.00 86.56 78 LEU A O 1
ATOM 612 N N . VAL A 1 79 ? 8.115 11.172 -9.462 1.00 85.25 79 VAL A N 1
ATOM 613 C CA . VAL A 1 79 ? 9.331 10.333 -9.528 1.00 85.25 79 VAL A CA 1
ATOM 614 C C . VAL A 1 79 ? 9.297 9.392 -10.738 1.00 85.25 79 VAL A C 1
ATOM 616 O O . VAL A 1 79 ? 10.324 9.116 -11.365 1.00 85.25 79 VAL A O 1
ATOM 619 N N . ASN A 1 80 ? 8.107 8.908 -11.099 1.00 79.38 80 ASN A N 1
ATOM 620 C CA . ASN A 1 80 ? 7.911 8.093 -12.294 1.00 79.38 80 ASN A CA 1
ATOM 621 C C . ASN A 1 80 ? 8.231 8.887 -13.570 1.00 79.38 80 ASN A C 1
ATOM 623 O O . ASN A 1 80 ? 8.962 8.409 -14.437 1.00 79.38 80 ASN A O 1
ATOM 627 N N . LYS A 1 81 ? 7.726 10.123 -13.651 1.00 78.69 81 LYS A N 1
ATOM 628 C CA . LYS A 1 81 ? 7.917 11.015 -14.797 1.00 78.69 81 LYS A CA 1
ATOM 629 C C . LYS A 1 81 ? 9.370 11.462 -14.954 1.00 78.69 81 LYS A C 1
ATOM 631 O O . LYS A 1 81 ? 9.868 11.445 -16.074 1.00 78.69 81 LYS A O 1
ATOM 636 N N . SER A 1 82 ? 10.070 11.793 -13.865 1.00 75.69 82 SER A N 1
ATOM 637 C CA . SER A 1 82 ? 11.492 12.168 -13.934 1.00 75.69 82 SER A CA 1
ATOM 638 C C . SER A 1 82 ? 12.373 11.020 -14.435 1.00 75.69 82 SER A C 1
ATOM 640 O O . SER A 1 82 ? 13.290 11.237 -15.221 1.00 75.69 82 SER A O 1
ATOM 642 N N . SER A 1 83 ? 12.052 9.782 -14.048 1.00 68.75 83 SER A N 1
ATOM 643 C CA . SER A 1 83 ? 12.758 8.587 -14.526 1.00 68.75 83 SER A CA 1
ATOM 644 C C . SER A 1 83 ? 12.476 8.269 -16.002 1.00 68.75 83 SER A C 1
ATOM 646 O O . SER A 1 83 ? 13.293 7.614 -16.647 1.00 68.75 83 SER A O 1
ATOM 648 N N . TYR A 1 84 ? 11.325 8.695 -16.535 1.00 66.69 84 TYR A N 1
ATOM 649 C CA . TYR A 1 84 ? 11.003 8.591 -17.962 1.00 66.69 84 TYR A CA 1
ATOM 650 C C . TYR A 1 84 ? 11.746 9.651 -18.784 1.00 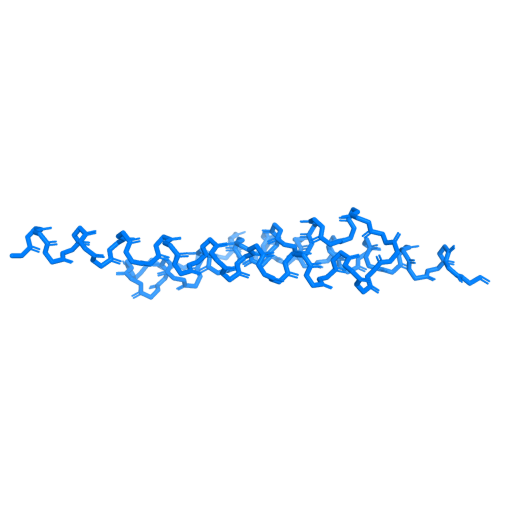66.69 84 TYR A C 1
ATOM 652 O O . TYR A 1 84 ? 12.311 9.326 -19.824 1.00 66.69 84 TYR A O 1
ATOM 660 N N . ASP A 1 85 ? 11.782 10.893 -18.297 1.00 65.31 85 ASP A N 1
ATOM 661 C CA . ASP A 1 85 ? 12.418 12.024 -18.984 1.00 65.31 85 ASP A CA 1
ATOM 662 C C . ASP A 1 85 ? 13.945 11.875 -19.056 1.00 65.31 85 ASP A C 1
ATOM 664 O O . ASP A 1 85 ? 14.537 12.094 -20.103 1.00 65.31 85 ASP A O 1
ATOM 668 N N . ALA A 1 86 ? 14.577 11.361 -17.994 1.00 59.91 86 ALA A N 1
ATOM 669 C CA . ALA A 1 86 ? 16.012 11.053 -17.977 1.00 59.91 86 ALA A CA 1
ATOM 670 C C . ALA A 1 86 ? 16.433 9.918 -18.936 1.00 59.91 86 ALA A C 1
ATOM 672 O O . ALA A 1 86 ? 17.625 9.656 -19.090 1.00 59.91 86 ALA A O 1
ATOM 673 N N . ARG A 1 87 ? 15.472 9.194 -19.526 1.00 57.72 87 ARG A N 1
ATOM 674 C CA . ARG A 1 87 ? 15.722 8.079 -20.451 1.00 57.72 87 ARG A CA 1
ATOM 675 C C . ARG A 1 87 ? 15.569 8.471 -21.927 1.00 57.72 87 ARG A C 1
ATOM 677 O O . ARG A 1 87 ? 15.773 7.606 -22.779 1.00 57.72 87 ARG A O 1
ATOM 684 N N . LYS A 1 88 ? 15.160 9.710 -22.210 1.00 48.81 88 LYS A N 1
ATOM 685 C CA . LYS A 1 88 ? 14.972 10.265 -23.553 1.00 48.81 88 LYS A CA 1
ATOM 686 C C . LYS A 1 88 ? 16.197 11.068 -23.976 1.00 48.81 88 LYS A C 1
ATOM 688 O O . LYS A 1 88 ? 16.487 11.041 -25.191 1.00 48.81 88 LYS A O 1
#

Organism: NCBI:txid588596

Mean predicted aligned error: 6.81 Å

InterPro domains:
  IPR000620 EamA domain [PF00892] (10-80)
  IPR037185 Multidrug transporter EmrE superfamily [SSF103481] (9-83)
  IPR039632 Transmembrane protein 42 [PTHR31965] (3-85)

Nearest PDB structures (foldseek):
  7szt-assembly1_B  TM=7.901E-01  e=2.142E+00  Clostridiales bacterium oral taxon 876